Protein 8YTG (pdb70)

InterPro domains:
  I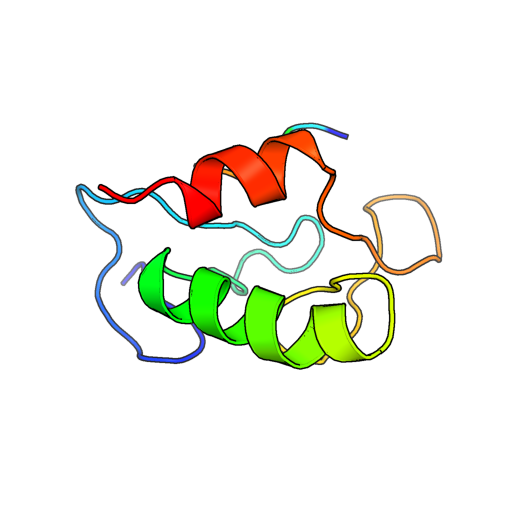PR022750 Interferon regulatory factor 2-binding protein 1/2-like, zinc finger [PF11261] (12-63)
  IPR044882 Interferon regulatory factor 2-binding protein 1/2, C3HC4-type RING finger superfamily [G3DSA:1.10.10.1580] (518-576)
  IPR057414 Interferon regulatory factor 2-binding protein 1/2-like, C3HC4 zinc finger domain [PF25454] (504-575)
  IPR058682 IRF-2BP1/2-like, middle domain [PF25457] (294-342)

Radius of gyration: 11.77 Å; Cα contacts (8 Å, |Δi|>4): 119; chains: 2; bounding box: 28×31×24 Å

Foldseek 3Di:
DLAAPPPRHHCPPADWDAQQPDRNHIHGLVLVLVQCVVPVVPHFRFRSVPPQDPHVPDPGRDTDDPVRNCVSVVDD/DDDPDD

Structure (mmCIF, N/CA/C/O backbone):
data_8YTG
#
_entry.id   8YTG
#
_cell.length_a   26.733
_cell.length_b   39.868
_cell.length_c   36.247
_cell.angle_alpha   90.00
_cell.angle_beta   108.21
_cell.angle_gamma   90.00
#
_symmetry.space_group_name_H-M   'P 1 21 1'
#
loop_
_entity.id
_entity.type
_entity.pdbx_description
1 polymer 'Interferon regulatory factor 2-binding protein 2'
2 polymer 'Interferon regulatory factor 2'
3 non-polymer 'ZINC ION'
4 water water
#
loop_
_atom_site.group_PDB
_atom_site.id
_atom_site.type_symbol
_atom_site.label_atom_id
_atom_site.label_alt_id
_atom_site.label_comp_id
_atom_site.label_asym_id
_atom_site.label_entity_id
_atom_site.label_seq_id
_atom_site.pdbx_PDB_ins_code
_atom_site.Cartn_x
_atom_site.Cartn_y
_atom_site.Cartn_z
_atom_site.occupancy
_atom_site.B_iso_or_equiv
_atom_site.auth_seq_id
_atom_site.auth_comp_id
_atom_site.auth_asym_id
_atom_site.auth_atom_id
_atom_site.pdbx_PDB_model_num
ATOM 1 N N . PRO A 1 8 ? 5.374 19.391 1.012 1.00 24.44 503 PRO A N 1
ATOM 2 C CA . PRO A 1 8 ? 4.223 19.797 1.821 1.00 21.12 503 PRO A CA 1
ATOM 3 C C . PRO A 1 8 ? 3.618 18.618 2.589 1.00 14.45 503 PRO A C 1
ATOM 4 O O . PRO A 1 8 ? 3.652 17.495 2.090 1.00 18.91 503 PRO A O 1
ATOM 8 N N . LEU A 1 9 ? 3.076 18.877 3.781 1.00 13.60 504 LEU A N 1
ATOM 9 C CA . LEU A 1 9 ? 2.423 17.834 4.574 1.00 11.23 504 LEU A CA 1
ATOM 10 C C . LEU A 1 9 ? 1.053 17.499 3.998 1.00 9.62 504 LEU A C 1
ATOM 11 O O . LEU A 1 9 ? 0.104 18.294 4.097 1.00 12.02 504 LEU A O 1
ATOM 16 N N . CYS A 1 10 ? 0.968 16.315 3.388 1.00 12.06 505 CYS A N 1
ATOM 17 C CA . CYS A 1 10 ? -0.160 15.919 2.568 1.00 9.85 505 CYS A CA 1
ATOM 18 C C . CYS A 1 10 ? -0.512 14.475 2.872 1.00 8.21 505 CYS A C 1
ATOM 19 O O . CYS A 1 10 ? 0.353 13.668 3.213 1.00 10.67 505 CYS A O 1
ATOM 22 N N . CYS A 1 11 ? -1.786 14.149 2.699 1.00 8.70 506 CYS A N 1
ATOM 23 C CA . CYS A 1 11 ? -2.245 12.776 2.859 1.00 8.12 506 CYS A CA 1
ATOM 24 C C . CYS A 1 11 ? -1.584 11.869 1.831 1.00 8.89 506 CYS A C 1
ATOM 25 O O . CYS A 1 11 ? -1.572 12.173 0.632 1.00 10.74 506 CYS A O 1
ATOM 28 N N . THR A 1 12 ? -1.068 10.733 2.302 1.00 9.03 507 THR A N 1
ATOM 29 C CA . THR A 1 12 ? -0.403 9.769 1.427 1.00 9.51 507 THR A CA 1
ATOM 30 C C . THR A 1 12 ? -1.330 9.231 0.345 1.00 12.37 507 THR A C 1
ATOM 31 O O . THR A 1 12 ? -0.879 8.942 -0.771 1.00 14.03 507 THR A O 1
ATOM 35 N N . LEU A 1 13 ? -2.619 9.097 0.642 1.00 11.83 508 LEU A N 1
ATOM 36 C CA . LEU A 1 13 ? -3.546 8.476 -0.297 1.00 10.18 508 LEU A CA 1
ATOM 37 C C . LEU A 1 13 ? -4.193 9.471 -1.261 1.00 12.79 508 LEU A C 1
ATOM 38 O O . LEU A 1 13 ? -4.168 9.251 -2.475 1.00 18.12 508 LEU A O 1
ATOM 43 N N . CYS A 1 14 ? -4.787 10.555 -0.754 1.00 9.83 509 CYS A N 1
ATOM 44 C CA . CYS A 1 14 ? -5.511 11.505 -1.608 1.00 11.37 509 CYS A CA 1
ATOM 45 C C . CYS A 1 14 ? -4.748 12.797 -1.903 1.00 12.15 509 CYS A C 1
ATOM 46 O O . CYS A 1 14 ? -5.228 13.607 -2.713 1.00 12.38 509 CYS A O 1
ATOM 49 N N . HIS A 1 15 ? -3.603 13.014 -1.257 1.00 10.13 510 HIS A N 1
ATOM 50 C CA . HIS A 1 15 ? -2.692 14.138 -1.460 1.00 12.66 510 HIS A CA 1
ATOM 51 C C . HIS A 1 15 ? -3.204 15.456 -0.896 1.00 11.73 510 HIS A C 1
ATOM 52 O O . HIS A 1 15 ? -2.561 16.488 -1.093 1.00 10.44 510 HIS A O 1
ATOM 59 N N . GLU A 1 16 ? -4.337 15.456 -0.192 1.00 8.89 511 GLU A N 1
ATOM 60 C CA . GLU A 1 16 ? -4.821 16.692 0.409 1.00 12.49 511 GLU A CA 1
ATOM 61 C C . GLU A 1 16 ? -3.867 17.218 1.472 1.00 12.06 511 GLU A C 1
ATOM 62 O O . GLU A 1 16 ? -3.322 16.464 2.282 1.00 10.84 511 GLU A O 1
ATOM 68 N N . ARG A 1 17 ? -3.677 18.530 1.465 1.00 12.22 512 ARG A N 1
ATOM 69 C CA . ARG A 1 17 ? -2.884 19.188 2.489 1.00 10.31 512 ARG A CA 1
ATOM 70 C C . ARG A 1 17 ? -3.513 18.982 3.865 1.00 12.50 512 ARG A C 1
ATOM 71 O O . ARG A 1 17 ? -4.731 19.091 4.035 1.00 12.72 512 ARG A O 1
ATOM 79 N N . LEU A 1 18 ? -2.671 18.679 4.854 1.00 10.22 513 LEU A N 1
ATOM 80 C CA . LEU A 1 18 ? -3.162 18.322 6.180 1.00 10.06 513 LEU A CA 1
ATOM 81 C C . LEU A 1 18 ? -3.259 19.493 7.144 1.00 12.75 513 LEU A C 1
ATOM 82 O O . LEU A 1 18 ? -3.779 19.304 8.250 1.00 10.82 513 LEU A O 1
ATOM 87 N N . GLU A 1 19 ? -2.792 20.681 6.760 1.00 11.80 514 GLU A N 1
ATOM 88 C CA . GLU A 1 19 ? -2.819 21.821 7.661 1.00 11.95 514 GLU A CA 1
ATOM 89 C C . GLU A 1 19 ? -4.241 22.044 8.168 1.00 10.02 514 GLU A C 1
ATOM 90 O O . GLU A 1 19 ? -5.216 21.927 7.416 1.00 11.35 514 GLU A O 1
ATOM 96 N N . ASP A 1 20 ? -4.353 22.353 9.462 1.00 9.44 515 ASP A N 1
ATOM 97 C CA . ASP A 1 20 ? -5.615 22.732 10.100 1.00 11.37 515 ASP A CA 1
ATOM 98 C C . ASP A 1 20 ? -6.645 21.605 10.126 1.00 12.07 515 ASP A C 1
ATOM 99 O O . ASP A 1 20 ? -7.836 21.860 10.334 1.00 12.19 515 ASP A O 1
ATOM 104 N N . THR A 1 21 ? -6.208 20.364 9.895 1.00 8.83 516 THR A N 1
ATOM 105 C CA . THR A 1 21 ? -7.039 19.178 10.046 1.00 7.82 516 THR A CA 1
ATOM 106 C C . THR A 1 21 ? -6.298 18.132 10.867 1.00 7.34 516 THR A C 1
ATOM 107 O O . THR A 1 21 ? -5.071 18.165 11.015 1.00 8.80 516 THR A O 1
ATOM 111 N N . HIS A 1 22 ? -7.065 17.211 11.428 1.00 7.28 517 HIS A N 1
ATOM 112 C CA . HIS A 1 22 ? -6.454 16.079 12.097 1.00 6.76 517 HIS A CA 1
ATOM 113 C C . HIS A 1 22 ? -6.077 15.011 11.088 1.00 8.84 517 HIS A C 1
ATOM 114 O O . HIS A 1 22 ? -6.643 14.927 9.999 1.00 9.12 517 HIS A O 1
ATOM 121 N N . PHE A 1 23 ? -5.099 14.191 11.465 1.00 6.55 518 PHE A N 1
ATOM 122 C CA . PHE A 1 23 ? -4.625 13.147 10.573 1.00 6.39 518 PHE A CA 1
ATOM 123 C C . PHE A 1 23 ? -3.997 12.041 11.394 1.00 7.76 518 PHE A C 1
ATOM 124 O O . PHE A 1 23 ? -3.724 12.207 12.578 1.00 7.50 518 PHE A O 1
ATOM 132 N N . VAL A 1 24 ? -3.806 10.898 10.743 1.00 7.15 519 VAL A N 1
ATOM 133 C CA . VAL A 1 24 ? -3.197 9.711 11.328 1.00 4.74 519 VAL A CA 1
ATOM 134 C C . VAL A 1 24 ? -1.745 9.659 10.875 1.00 7.34 519 VAL A C 1
ATOM 135 O O . VAL A 1 24 ? -1.457 9.816 9.680 1.00 6.85 519 VAL A O 1
ATOM 139 N N . GLN A 1 25 ? -0.838 9.411 11.814 1.00 7.39 520 GLN A N 1
ATOM 140 C CA . G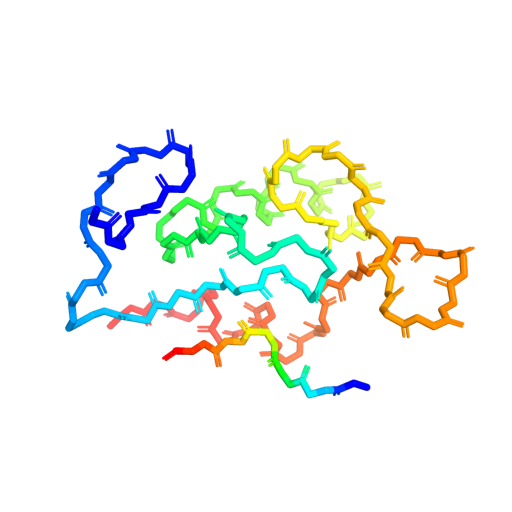LN A 1 25 ? 0.593 9.310 11.537 1.00 6.61 520 GLN A CA 1
ATOM 141 C C . GLN A 1 25 ? 1.054 7.882 11.808 1.00 5.70 520 GLN A C 1
ATOM 142 O O . GLN A 1 25 ? 0.979 7.405 12.948 1.00 7.34 520 GLN A O 1
ATOM 148 N N . CYS A 1 26 ? 1.512 7.195 10.763 1.00 6.71 521 CYS A N 1
ATOM 149 C CA . CYS A 1 26 ? 2.084 5.868 10.937 1.00 5.90 521 CYS A CA 1
ATOM 150 C C . CYS A 1 26 ? 3.308 5.966 11.840 1.00 8.57 521 CYS A C 1
ATOM 151 O O . CYS A 1 26 ? 4.179 6.808 11.599 1.00 7.65 521 CYS A O 1
ATOM 154 N N . PRO A 1 27 ? 3.417 5.126 12.872 1.00 7.29 522 PRO A N 1
ATOM 155 C CA . PRO A 1 27 ? 4.557 5.241 13.795 1.00 9.59 522 PRO A CA 1
ATOM 156 C C . PRO A 1 27 ? 5.916 4.966 13.169 1.00 7.92 522 PRO A C 1
ATOM 157 O O . PRO A 1 27 ? 6.913 5.565 13.596 1.00 9.55 522 PRO A O 1
ATOM 161 N N . SER A 1 28 ? 6.005 4.077 12.181 1.00 7.83 523 SER A N 1
ATOM 162 C CA . SER A 1 28 ? 7.315 3.654 11.697 1.00 7.23 523 SER A CA 1
ATOM 163 C C . SER A 1 28 ? 7.691 4.231 10.344 1.00 8.56 523 SER A C 1
ATOM 164 O O . SER A 1 28 ? 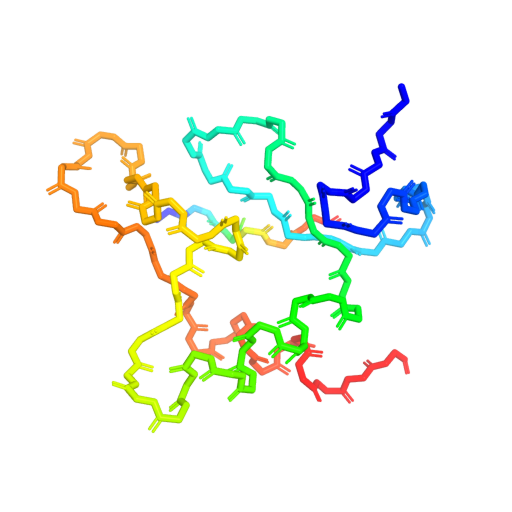8.822 4.016 9.893 1.00 8.65 523 SER A O 1
ATOM 167 N N . VAL A 1 29 ? 6.785 4.954 9.697 1.00 7.93 524 VAL A N 1
ATOM 168 C CA . VAL A 1 29 ? 7.048 5.565 8.398 1.00 7.05 524 VAL A CA 1
ATOM 169 C C . VAL A 1 29 ? 6.527 6.994 8.467 1.00 8.24 524 VAL A C 1
ATOM 170 O O . VAL A 1 29 ? 5.322 7.221 8.310 1.00 8.40 524 VAL A O 1
ATOM 174 N N . PRO A 1 30 ? 7.392 7.969 8.742 1.00 9.57 525 PRO A N 1
ATOM 175 C CA . PRO A 1 30 ? 6.929 9.355 8.912 1.00 11.21 525 PRO A CA 1
ATOM 176 C C . PRO A 1 30 ? 6.121 9.887 7.743 1.00 11.01 525 PRO A C 1
ATOM 177 O O . PRO A 1 30 ? 5.170 10.650 7.956 1.00 10.86 525 PRO A O 1
ATOM 181 N N . SER A 1 31 ? 6.454 9.490 6.516 1.00 9.51 526 SER A N 1
ATOM 182 C CA . SER A 1 31 ? 5.739 9.985 5.348 1.00 12.82 526 SER A CA 1
ATOM 183 C C . SER A 1 31 ? 4.332 9.404 5.205 1.00 10.58 526 SER A C 1
ATOM 184 O O . SER A 1 31 ? 3.548 9.935 4.409 1.00 11.64 526 SER A O 1
ATOM 187 N N . HIS A 1 32 ? 3.992 8.355 5.957 1.00 7.97 527 HIS A N 1
ATOM 188 C CA . HIS A 1 32 ? 2.656 7.754 5.919 1.00 7.44 527 HIS A CA 1
ATOM 189 C C . HIS A 1 32 ? 1.742 8.580 6.817 1.00 6.24 527 HIS A C 1
ATOM 190 O O . HIS A 1 32 ? 1.714 8.391 8.033 1.00 7.77 527 HIS A O 1
ATOM 197 N N . LYS A 1 33 ? 0.996 9.514 6.215 1.00 7.02 528 LYS A N 1
ATOM 198 C CA . LYS A 1 33 ? 0.055 10.376 6.918 1.00 6.56 528 LYS A CA 1
ATOM 199 C C . LYS A 1 33 ? -1.269 10.330 6.182 1.00 7.60 528 LYS A C 1
ATOM 200 O O . LYS A 1 33 ? -1.302 10.360 4.950 1.00 9.29 528 LYS A O 1
ATOM 206 N N . PHE A 1 34 ? -2.365 10.255 6.925 1.00 6.90 529 PHE A N 1
ATOM 207 C CA . PHE A 1 34 ? -3.667 10.021 6.311 1.00 6.01 529 PHE A CA 1
ATOM 208 C C . PHE A 1 34 ? -4.720 10.948 6.883 1.00 6.11 529 PHE A C 1
ATOM 209 O O . PHE A 1 34 ? -4.875 11.040 8.101 1.00 7.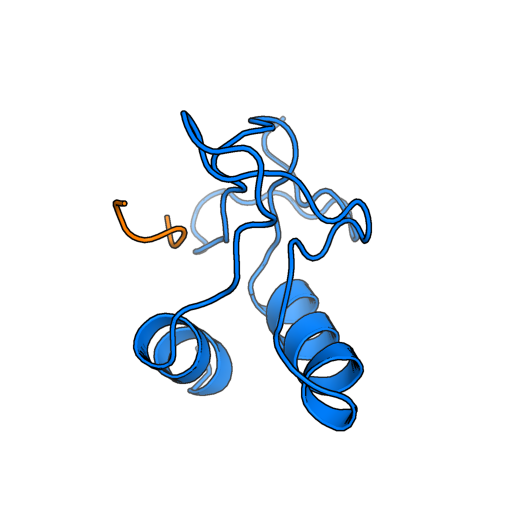32 529 PHE A O 1
ATOM 217 N N . CYS A 1 35 ? -5.441 11.635 6.002 1.00 7.66 530 CYS A N 1
ATOM 218 C CA . CYS A 1 35 ? -6.546 12.461 6.462 1.00 8.79 530 CYS A CA 1
ATOM 219 C C . CYS A 1 35 ? -7.645 11.589 7.073 1.00 9.15 530 CYS A C 1
ATOM 220 O O . CYS A 1 35 ? -7.694 10.367 6.879 1.00 9.33 530 CYS A O 1
ATOM 223 N N . PHE A 1 36 ? -8.529 12.228 7.838 1.00 8.49 531 PHE A N 1
ATOM 224 C CA . PHE A 1 36 ? -9.650 11.484 8.407 1.00 9.00 531 PHE A CA 1
ATOM 225 C C . PHE A 1 36 ? -10.589 10.891 7.360 1.00 10.49 531 PHE A C 1
ATOM 22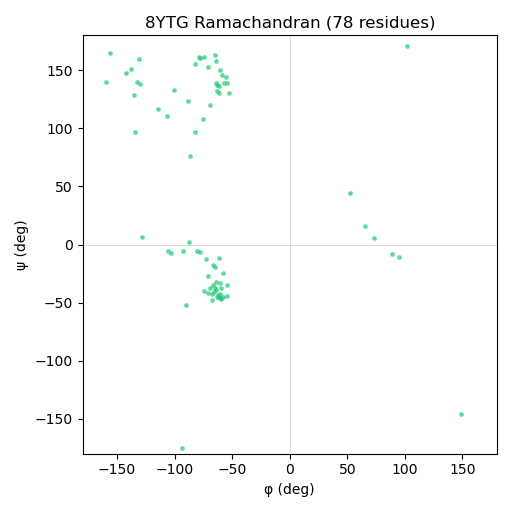6 O O . PHE A 1 36 ? -10.970 9.719 7.516 1.00 9.36 531 PHE A O 1
ATOM 234 N N . PRO A 1 37 ? -10.983 11.596 6.289 1.00 10.12 532 PRO A N 1
ATOM 235 C CA . PRO A 1 37 ? -11.802 10.925 5.266 1.00 11.15 532 PRO A CA 1
ATOM 236 C C . PRO A 1 37 ? -11.176 9.656 4.714 1.00 11.61 532 PRO A C 1
ATOM 237 O O . PRO A 1 37 ? -11.876 8.649 4.556 1.00 12.08 532 PRO A O 1
ATOM 241 N N . CYS A 1 38 ? -9.874 9.676 4.404 1.00 10.48 533 CYS A N 1
ATOM 242 C CA . CYS A 1 38 ? -9.210 8.472 3.911 1.00 11.45 533 CYS A CA 1
ATOM 243 C C . CYS A 1 38 ? -9.086 7.414 5.002 1.00 10.22 533 CYS A C 1
ATOM 244 O O . CYS A 1 38 ? -9.238 6.212 4.741 1.00 11.25 533 CYS A O 1
ATOM 247 N N . SER A 1 39 ? -8.821 7.837 6.237 1.00 9.68 534 SER A N 1
ATOM 248 C CA . SER A 1 39 ? -8.748 6.875 7.331 1.00 9.06 534 SER A CA 1
ATOM 249 C C . SER A 1 39 ? -10.094 6.196 7.562 1.00 9.25 534 SER A C 1
ATOM 250 O O . SER A 1 39 ? -10.146 5.000 7.857 1.00 9.18 534 SER A O 1
ATOM 253 N N . ARG A 1 40 ? -11.194 6.951 7.447 1.00 9.16 535 ARG A N 1
ATOM 254 C CA . ARG A 1 40 ? -12.521 6.362 7.607 1.00 9.39 535 ARG A CA 1
ATOM 255 C C . ARG A 1 40 ? -12.769 5.280 6.574 1.00 9.53 535 ARG A C 1
ATOM 256 O O . ARG A 1 40 ? -13.300 4.215 6.904 1.00 10.77 535 ARG A O 1
ATOM 264 N N . GLN A 1 41 ? -12.430 5.561 5.312 1.00 10.81 536 GLN A N 1
ATOM 265 C CA . GLN A 1 41 ? -12.565 4.571 4.249 1.00 12.52 536 GLN A CA 1
ATOM 266 C C . GLN A 1 41 ? -11.707 3.343 4.533 1.00 10.95 536 GLN A C 1
ATOM 267 O O . GLN A 1 41 ? -12.152 2.201 4.351 1.00 12.70 536 GLN A O 1
ATOM 273 N N . SER A 1 42 ? -10.473 3.551 5.006 1.00 10.18 537 SER A N 1
ATOM 274 C CA . SER A 1 42 ? -9.592 2.422 5.298 1.00 9.39 537 SER A CA 1
ATOM 275 C C . SER A 1 42 ? -10.127 1.572 6.447 1.00 11.83 537 SER A C 1
ATOM 276 O O . SER A 1 42 ? -10.055 0.341 6.401 1.00 11.18 537 SER A O 1
ATOM 279 N N . ILE A 1 43 ? -10.652 2.210 7.493 1.00 9.82 538 ILE A N 1
ATOM 280 C CA . ILE A 1 43 ? -11.239 1.462 8.603 1.00 10.17 538 ILE A CA 1
ATOM 281 C C . ILE A 1 43 ? -12.418 0.628 8.114 1.00 12.35 538 ILE A C 1
ATOM 282 O O . ILE A 1 43 ? -12.560 -0.554 8.469 1.00 12.50 538 ILE A O 1
ATOM 287 N N . LYS A 1 44 ? -13.283 1.238 7.297 1.00 11.18 539 LYS A N 1
ATOM 288 C CA . LYS A 1 44 ? -14.422 0.517 6.732 1.00 11.67 539 LYS A CA 1
ATOM 289 C C . LYS A 1 44 ? -13.958 -0.669 5.897 1.00 14.23 539 LYS A C 1
ATOM 290 O O . LYS A 1 44 ? -14.481 -1.781 6.031 1.00 14.63 539 LYS A O 1
ATOM 296 N N . GLN A 1 45 ? -12.976 -0.452 5.020 1.00 15.60 540 GLN A N 1
ATOM 297 C CA . GLN A 1 45 ? -12.521 -1.541 4.160 1.00 15.10 540 GLN A CA 1
ATOM 298 C C . GLN A 1 45 ? -11.822 -2.636 4.961 1.00 17.90 540 GLN A C 1
ATOM 299 O O . GLN A 1 45 ? -12.123 -3.826 4.800 1.00 19.79 540 GLN A O 1
ATOM 305 N N . GLN A 1 46 ? -10.888 -2.262 5.839 1.00 14.04 541 GLN A N 1
ATOM 306 C CA . GLN A 1 46 ? -10.105 -3.270 6.552 1.00 14.66 541 GLN A CA 1
ATOM 307 C C . GLN A 1 46 ? -10.904 -3.971 7.649 1.00 17.54 541 GLN A C 1
ATOM 308 O O . GLN A 1 46 ? -10.748 -5.182 7.852 1.00 16.03 541 GLN A O 1
ATOM 314 N N . GLY A 1 47 ? -11.727 -3.222 8.391 1.00 16.83 542 GLY A N 1
ATOM 315 C CA . GLY A 1 47 ? -12.426 -3.776 9.541 1.00 15.74 542 GLY A CA 1
ATOM 316 C C . GLY A 1 47 ? -13.450 -4.825 9.170 1.00 22.29 542 GLY A C 1
ATOM 317 O O . GLY A 1 47 ? -13.854 -5.618 10.028 1.00 24.11 542 GLY A O 1
ATOM 318 N N . ALA A 1 48 ? -13.863 -4.864 7.900 1.00 20.96 543 ALA A N 1
ATOM 319 C CA . ALA A 1 48 ? -14.716 -5.948 7.427 1.00 22.56 543 ALA A CA 1
ATOM 320 C C . ALA A 1 48 ? -14.071 -7.316 7.620 1.00 26.86 543 ALA A C 1
ATOM 321 O O . ALA A 1 48 ? -14.787 -8.319 7.716 1.00 26.71 543 ALA A O 1
ATOM 323 N N . SER A 1 49 ? -12.737 -7.380 7.695 1.00 23.92 544 SER A N 1
ATOM 324 C CA . SER A 1 49 ? -12.027 -8.652 7.730 1.00 23.98 544 SER A CA 1
ATOM 325 C C . SER A 1 49 ? -11.032 -8.783 8.880 1.00 27.24 544 SER A C 1
ATOM 326 O O . SER A 1 49 ? -10.288 -9.773 8.919 1.00 32.38 544 SER A O 1
ATOM 329 N N . GLY A 1 50 ? -10.987 -7.827 9.811 1.00 19.84 545 GLY A N 1
ATOM 330 C CA . GLY A 1 50 ? -10.116 -7.959 10.968 1.00 19.28 545 GLY A CA 1
ATOM 331 C C . GLY A 1 50 ? -9.583 -6.648 11.516 1.00 19.18 545 GLY A C 1
ATOM 332 O O . GLY A 1 50 ? -10.287 -5.631 11.483 1.00 18.09 545 GLY A O 1
ATOM 333 N N . GLU A 1 51 ? -8.349 -6.678 12.034 1.00 12.48 546 GLU A N 1
ATOM 334 C CA . GLU A 1 51 ? -7.670 -5.503 12.574 1.00 13.70 546 GLU A CA 1
ATOM 335 C C . GLU A 1 51 ? -7.438 -4.478 11.465 1.00 12.35 546 GLU A C 1
ATOM 336 O O . GLU A 1 51 ? -7.400 -4.802 10.273 1.00 13.58 546 GLU A O 1
ATOM 342 N N . VAL A 1 52 ? -7.266 -3.223 11.861 1.00 10.34 547 VAL A N 1
ATOM 343 C CA . VAL A 1 52 ? -7.041 -2.139 10.909 1.00 8.39 547 VAL A CA 1
ATOM 344 C C . VAL A 1 52 ? -5.579 -1.725 11.003 1.00 8.48 547 VAL A C 1
ATOM 345 O O . VAL A 1 52 ? -5.149 -1.120 11.995 1.00 7.12 547 VAL A O 1
ATOM 349 N N . TYR A 1 53 ? -4.824 -2.033 9.953 1.00 7.44 548 TYR A N 1
ATOM 350 C CA . TYR A 1 53 ? -3.390 -1.770 9.882 1.00 8.43 548 TYR A CA 1
ATOM 351 C C . TYR A 1 53 ? -3.146 -0.420 9.193 1.00 6.98 548 TYR A C 1
ATOM 352 O O . TYR A 1 53 ? -4.080 0.311 8.860 1.00 8.23 548 TYR A O 1
ATOM 361 N N . CYS A 1 54 ? -1.879 -0.075 8.960 1.00 7.48 549 CYS A N 1
ATOM 362 C CA . CYS A 1 54 ? -1.568 1.219 8.366 1.00 8.01 549 CYS A CA 1
ATOM 363 C C . CYS A 1 54 ? -2.358 1.411 7.075 1.00 5.88 549 CYS A C 1
ATOM 364 O O . CYS A 1 54 ? -2.337 0.529 6.206 1.00 7.85 549 CYS A O 1
ATOM 367 N N . PRO A 1 55 ? -3.040 2.543 6.899 1.00 7.06 550 PRO A N 1
ATOM 368 C CA . PRO A 1 55 ? -3.830 2.733 5.667 1.00 8.18 550 PRO A CA 1
ATOM 369 C C . PRO A 1 55 ? -3.010 2.706 4.377 1.00 9.34 550 PRO A C 1
ATOM 370 O O . PRO A 1 55 ? -3.606 2.649 3.295 1.00 10.49 550 PRO A O 1
ATOM 374 N N . SER A 1 56 ? -1.675 2.747 4.454 1.00 8.08 551 SER A N 1
ATOM 375 C CA . SER A 1 56 ? -0.860 2.592 3.251 1.00 7.29 551 SER A CA 1
ATOM 376 C C . SER A 1 56 ? -1.006 1.209 2.626 1.00 11.77 551 SER A C 1
ATOM 377 O O . SER A 1 56 ? -0.667 1.037 1.450 1.00 9.99 551 SER A O 1
ATOM 380 N N . GLY A 1 57 ? -1.486 0.222 3.385 1.00 8.13 552 GLY A N 1
ATOM 381 C CA . GLY A 1 57 ? -1.502 -1.157 2.950 1.00 7.21 552 GLY A CA 1
ATOM 382 C C . GLY A 1 57 ? -0.247 -1.923 3.285 1.00 8.76 552 GLY A C 1
ATOM 383 O O . GLY A 1 57 ? -0.218 -3.145 3.108 1.00 9.34 552 GLY A O 1
ATOM 384 N N . GLU A 1 58 ? 0.792 -1.253 3.771 1.00 7.00 553 GLU A N 1
ATOM 385 C CA . GLU A 1 58 ? 2.087 -1.899 3.919 1.00 7.34 553 GLU A CA 1
ATOM 386 C C . GLU A 1 58 ? 2.288 -2.631 5.239 1.00 8.28 553 GLU A C 1
ATOM 387 O O . GLU A 1 58 ? 3.370 -3.191 5.447 1.00 9.31 553 GLU A O 1
ATOM 393 N N . LYS A 1 59 ? 1.282 -2.656 6.115 1.00 5.98 554 LYS A N 1
ATOM 394 C CA . LYS A 1 59 ? 1.358 -3.393 7.382 1.00 7.84 554 LYS A CA 1
ATOM 395 C C . LYS A 1 59 ? 2.606 -3.010 8.170 1.00 8.30 554 LYS A C 1
ATOM 396 O O . LYS A 1 59 ? 3.292 -3.852 8.752 1.00 10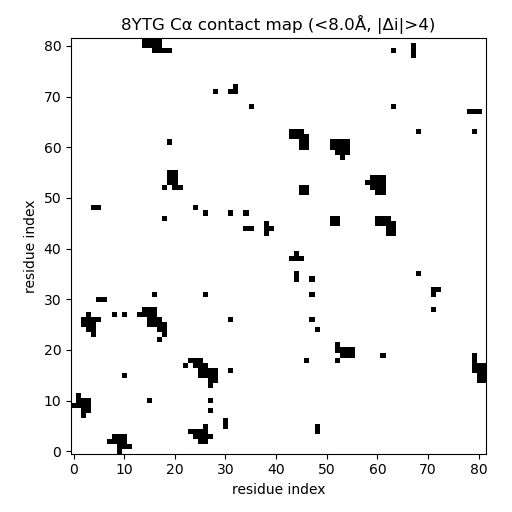.20 554 LYS A O 1
ATOM 402 N N . CYS A 1 60 ? 2.863 -1.702 8.222 1.00 7.47 555 CYS A N 1
ATOM 403 C CA . CYS A 1 60 ? 4.063 -1.159 8.834 1.00 7.01 555 CYS A CA 1
ATOM 404 C C . CYS A 1 60 ? 4.151 -1.566 10.302 1.00 5.07 555 CYS A C 1
ATOM 405 O O . CYS A 1 60 ? 3.130 -1.669 10.985 1.00 8.04 555 CYS A O 1
ATOM 408 N N . PRO A 1 61 ? 5.358 -1.787 10.810 1.00 6.25 556 PRO A N 1
ATOM 409 C CA . PRO A 1 61 ? 5.513 -2.278 12.183 1.00 9.08 556 PRO A CA 1
ATOM 410 C C . PRO A 1 61 ? 5.352 -1.193 13.243 1.00 9.68 556 PRO A C 1
ATOM 411 O O . PRO A 1 61 ? 5.459 0.009 12.992 1.00 9.38 556 PRO A O 1
ATOM 415 N N . LEU A 1 62 ? 5.105 -1.656 14.468 1.00 9.49 557 LEU A N 1
ATOM 416 C CA . LEU A 1 62 ? 5.358 -0.819 15.632 1.00 11.03 557 LEU A CA 1
ATOM 417 C C . LEU A 1 62 ? 6.834 -0.449 15.682 1.00 13.68 557 LEU A C 1
ATOM 418 O O . LEU A 1 62 ? 7.698 -1.203 15.220 1.00 14.96 557 LEU A O 1
ATOM 423 N N . VAL A 1 63 ? 7.130 0.719 16.251 1.00 10.33 558 VAL A N 1
ATOM 424 C CA . VAL A 1 63 ? 8.522 1.054 16.514 1.00 10.18 558 VAL A CA 1
ATOM 425 C C . VAL A 1 63 ? 9.019 0.142 17.634 1.00 12.68 558 VAL A C 1
ATOM 426 O O . VAL A 1 63 ? 8.447 0.103 18.731 1.00 14.89 558 VAL A O 1
ATOM 430 N N . GLY A 1 64 ? 10.048 -0.640 17.341 1.00 13.42 559 GLY A N 1
ATOM 431 C CA . GLY A 1 64 ? 10.694 -1.470 18.336 1.00 13.24 559 GLY A CA 1
ATOM 432 C C . GLY A 1 64 ? 10.209 -2.902 18.410 1.00 15.23 559 GLY A C 1
ATOM 433 O O . GLY A 1 64 ? 10.852 -3.712 19.084 1.00 15.85 559 GLY A O 1
ATOM 434 N N . SER A 1 65 ? 9.110 -3.244 17.739 1.00 12.65 560 SER A N 1
ATOM 435 C CA . SER A 1 65 ? 8.591 -4.607 17.725 1.00 13.97 560 SER A CA 1
ATOM 436 C C . SER A 1 65 ? 8.269 -5.000 16.291 1.00 14.34 560 SER A C 1
ATOM 437 O O . SER A 1 65 ? 7.743 -4.190 15.524 1.00 16.76 560 SER A O 1
ATOM 440 N N . ASN A 1 66 ? 8.585 -6.249 15.935 1.00 17.56 561 ASN A N 1
ATOM 441 C CA . ASN A 1 66 ? 8.360 -6.769 14.584 1.00 15.44 561 ASN A CA 1
ATOM 442 C C . ASN A 1 66 ? 6.937 -7.312 14.496 1.00 13.37 561 ASN A C 1
ATOM 443 O O . ASN A 1 66 ? 6.685 -8.519 14.514 1.00 15.87 561 ASN A O 1
ATOM 448 N N . VAL A 1 67 ? 5.992 -6.389 14.398 1.00 12.76 562 VAL A N 1
ATOM 449 C CA . VAL A 1 67 ? 4.568 -6.714 14.339 1.00 10.10 562 VAL A CA 1
ATOM 450 C C . VAL A 1 67 ? 3.872 -5.502 13.737 1.00 9.71 562 VAL A C 1
ATOM 451 O O . VAL A 1 67 ? 4.245 -4.370 14.061 1.00 10.39 562 VAL A O 1
ATOM 455 N N . PRO A 1 68 ? 2.888 -5.665 12.861 1.00 9.27 563 PRO A N 1
ATOM 456 C CA . PRO A 1 68 ? 2.193 -4.487 12.330 1.00 9.89 563 PRO A CA 1
ATOM 457 C C . PRO A 1 68 ? 1.484 -3.741 13.443 1.00 8.49 563 PRO A C 1
ATOM 458 O O . PRO A 1 68 ? 0.878 -4.348 14.330 1.00 10.30 563 PRO A O 1
ATOM 462 N N . TRP A 1 69 ? 1.587 -2.414 13.405 1.00 7.79 564 TRP A N 1
ATOM 463 C CA . TRP A 1 69 ? 0.752 -1.604 14.282 1.00 6.06 564 TRP A CA 1
ATOM 464 C C . TRP A 1 69 ? -0.692 -1.669 13.792 1.00 6.86 564 TRP A C 1
ATOM 465 O O . TRP A 1 69 ? -0.957 -1.931 12.619 1.00 7.23 564 TRP A O 1
ATOM 476 N N . ALA A 1 70 ? -1.632 -1.482 14.709 1.00 6.51 565 ALA A N 1
ATOM 477 C CA . ALA A 1 70 ? -3.046 -1.470 14.354 1.00 6.81 565 ALA A CA 1
ATOM 478 C C . ALA A 1 70 ? -3.766 -0.414 15.181 1.00 7.83 565 ALA A C 1
ATOM 479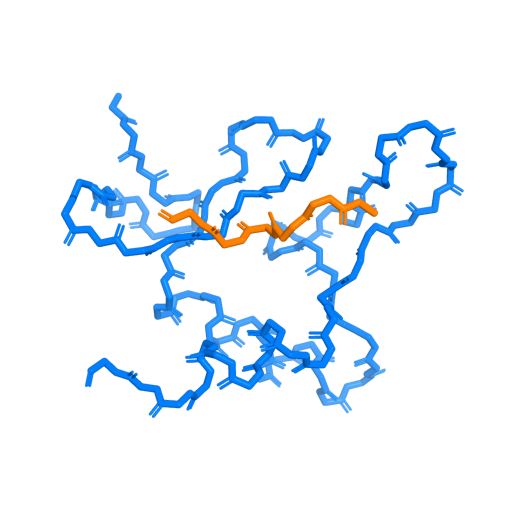 O O . ALA A 1 70 ? -3.388 -0.127 16.316 1.00 8.10 565 ALA A O 1
ATOM 481 N N . PHE A 1 71 ? -4.795 0.187 14.593 1.00 8.54 566 PHE A N 1
ATOM 482 C CA . PHE A 1 71 ? -5.569 1.178 15.327 1.00 7.82 566 PHE A CA 1
ATOM 483 C C . PHE A 1 71 ? -6.129 0.574 16.605 1.00 8.01 566 PHE A C 1
ATOM 484 O O . PHE A 1 71 ? -6.590 -0.580 16.619 1.00 8.07 566 PHE A O 1
ATOM 492 N N . MET A 1 72 ? -6.084 1.368 17.679 1.00 7.02 567 MET A N 1
ATOM 493 C CA . MET A 1 72 ? -6.766 1.014 18.911 1.00 7.16 567 MET A CA 1
ATOM 494 C C . MET A 1 72 ? -8.251 1.319 18.740 1.00 7.64 567 MET A C 1
ATOM 495 O O . MET A 1 72 ? -8.646 2.136 17.908 1.00 7.51 567 MET A O 1
ATOM 500 N N . GLN A 1 73 ? -9.078 0.699 19.578 1.00 7.62 568 GLN A N 1
ATOM 501 C CA . GLN A 1 73 ? -10.510 0.951 19.497 1.00 8.61 568 GLN A CA 1
ATOM 502 C C . GLN A 1 73 ? -10.829 2.430 19.725 1.00 7.64 568 GLN A C 1
ATOM 503 O O . GLN A 1 73 ? -11.727 2.976 19.077 1.00 7.79 568 GLN A O 1
ATOM 509 N N . GLY A 1 74 ? -10.112 3.095 20.639 1.00 9.43 569 GLY A N 1
ATOM 510 C CA . GLY A 1 74 ? -10.379 4.507 20.885 1.00 8.48 569 GLY A CA 1
ATOM 511 C C . GLY A 1 74 ? -10.032 5.380 19.692 1.00 8.25 569 GLY A C 1
ATOM 512 O O . GLY A 1 74 ? -10.697 6.386 19.425 1.00 9.25 569 GLY A O 1
ATOM 513 N N . GLU A 1 75 ? -8.976 5.018 18.968 1.00 6.85 570 GLU A N 1
ATOM 514 C CA . GLU A 1 75 ? -8.633 5.762 17.763 1.00 7.34 570 GLU A CA 1
ATOM 515 C C . GLU A 1 75 ? -9.685 5.572 16.680 1.00 9.05 570 GLU A C 1
ATOM 516 O O . GLU A 1 75 ? -10.065 6.533 16.002 1.00 7.11 570 GLU A O 1
ATOM 522 N N . ILE A 1 76 ? -10.158 4.338 16.498 1.00 7.61 571 ILE A N 1
ATOM 523 C CA . ILE A 1 76 ? -11.250 4.093 15.562 1.00 8.72 571 ILE A CA 1
ATOM 524 C C . ILE A 1 76 ? -12.478 4.919 15.933 1.00 7.28 571 ILE A C 1
ATOM 525 O O . ILE A 1 76 ? -13.094 5.562 15.072 1.00 8.96 571 ILE A O 1
ATOM 530 N N . ALA A 1 77 ? -12.831 4.946 17.224 1.00 8.18 572 ALA A N 1
ATOM 531 C CA . ALA A 1 77 ? -14.025 5.677 17.645 1.00 7.57 572 ALA A CA 1
ATOM 532 C C . ALA A 1 77 ? -13.864 7.171 17.410 1.00 8.82 572 ALA A C 1
ATOM 533 O O . ALA A 1 77 ? -14.813 7.843 16.998 1.00 10.10 572 ALA A O 1
ATOM 535 N N . THR A 1 78 ? -12.661 7.700 17.630 1.00 8.92 573 THR A N 1
ATOM 536 C CA . THR A 1 78 ? -12.423 9.117 17.397 1.00 8.08 573 THR A CA 1
ATOM 537 C C . THR A 1 78 ? -12.614 9.451 15.924 1.00 9.59 573 THR A C 1
ATOM 538 O O . THR A 1 78 ? -13.277 10.434 15.573 1.00 11.42 573 THR A O 1
ATOM 542 N N . ILE A 1 79 ? -12.062 8.615 15.046 1.00 8.28 574 ILE A N 1
ATOM 543 C CA . ILE A 1 79 ? -12.093 8.891 13.616 1.00 8.70 574 ILE A CA 1
ATOM 544 C C . ILE A 1 79 ? -13.498 8.719 13.050 1.00 8.83 574 ILE A C 1
ATOM 545 O O . ILE A 1 79 ? -13.959 9.537 12.236 1.00 9.45 574 ILE A O 1
ATOM 550 N N . LEU A 1 80 ? -14.209 7.668 13.469 1.00 8.65 575 LEU A N 1
ATOM 551 C CA . LEU A 1 80 ? -15.533 7.414 12.908 1.00 9.77 575 LEU A CA 1
ATOM 552 C C . LEU A 1 80 ? -16.625 8.311 13.466 1.00 8.11 575 LEU A C 1
ATOM 553 O O . LEU A 1 80 ? -17.756 8.254 12.968 1.00 9.84 575 LEU A O 1
ATOM 558 N N . ALA A 1 81 ? -16.329 9.139 14.476 1.00 8.61 576 ALA A N 1
ATOM 559 C CA . ALA A 1 81 ? -17.376 9.978 15.043 1.00 10.61 576 ALA A CA 1
ATOM 560 C C . ALA A 1 81 ? -17.793 11.097 14.098 1.00 12.59 576 ALA A C 1
ATOM 561 O O . ALA A 1 81 ? -18.933 11.571 14.170 1.00 14.68 576 ALA A O 1
ATOM 563 N N . GLY A 1 82 ? -16.897 11.542 13.224 1.00 12.92 577 GLY A N 1
ATOM 564 C CA . GLY A 1 82 ? -17.191 12.638 12.325 1.00 12.76 577 GLY A CA 1
ATOM 565 C C . GLY A 1 82 ? -16.573 13.938 12.805 1.00 14.13 577 GLY A C 1
ATOM 566 O O . GLY A 1 82 ? -16.057 14.053 13.921 1.00 16.76 577 GLY A O 1
ATOM 567 N N . ASP A 1 83 ? -16.641 14.944 11.931 1.00 17.43 578 ASP A N 1
ATOM 568 C CA . ASP A 1 83 ? -16.022 16.243 12.204 1.00 16.84 578 ASP A CA 1
ATOM 569 C C . ASP A 1 83 ? -16.958 17.250 12.874 1.00 24.99 578 ASP A C 1
ATOM 570 O O . ASP A 1 83 ? -18.179 17.099 12.849 1.00 30.76 578 ASP A O 1
ATOM 575 N N . ARG B 2 1 ? 2.257 2.430 22.833 1.00 17.04 1 ARG B N 1
ATOM 576 C CA . ARG B 2 1 ? 2.681 3.525 21.970 1.00 16.91 1 ARG B CA 1
ATOM 577 C C . ARG B 2 1 ? 1.773 4.727 22.177 1.00 13.63 1 ARG B C 1
ATOM 578 O O . ARG B 2 1 ? 0.686 4.613 22.736 1.00 15.06 1 ARG B O 1
ATOM 586 N N . ALA B 2 2 ? 2.215 5.880 21.690 1.00 15.80 2 ALA B N 1
ATOM 587 C CA . ALA B 2 2 ? 1.349 7.044 21.705 1.00 14.05 2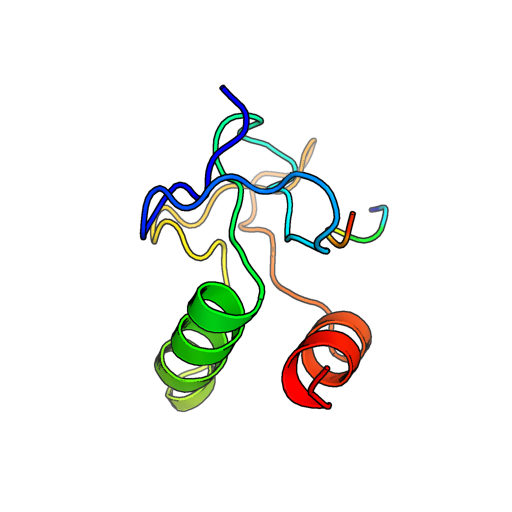 ALA B CA 1
ATOM 588 C C . ALA B 2 2 ? 0.275 6.918 20.628 1.00 11.36 2 ALA B C 1
ATOM 589 O O . ALA B 2 2 ? 0.395 6.132 19.685 1.00 10.45 2 ALA B O 1
ATOM 591 N N . SER B 2 3 ? -0.787 7.705 20.782 1.00 11.48 3 SER B N 1
ATOM 592 C CA . SER B 2 3 ? -1.831 7.768 19.767 1.00 10.66 3 SER B CA 1
ATOM 593 C C . SER B 2 3 ? -1.249 8.138 18.407 1.00 8.56 3 SER B C 1
ATOM 594 O O . SER B 2 3 ? -0.315 8.939 18.306 1.00 11.19 3 SER B O 1
ATOM 597 N N . VAL B 2 4 ? -1.814 7.544 17.351 1.00 8.06 4 VAL B N 1
ATOM 598 C CA . VAL B 2 4 ? -1.441 7.917 15.989 1.00 6.72 4 VAL B CA 1
ATOM 599 C C . VAL B 2 4 ? -2.143 9.178 15.512 1.00 8.14 4 VAL B C 1
ATOM 600 O O . VAL B 2 4 ? -1.841 9.667 14.411 1.00 8.50 4 VAL B O 1
ATOM 604 N N . ILE B 2 5 ? -3.064 9.731 16.292 1.00 6.81 5 ILE B N 1
ATOM 605 C CA . ILE B 2 5 ? -3.847 10.876 15.840 1.00 7.57 5 ILE B CA 1
ATOM 606 C C . ILE B 2 5 ? -3.131 12.174 16.175 1.00 10.80 5 ILE B C 1
ATOM 607 O O . ILE B 2 5 ? -2.824 12.436 17.342 1.00 10.54 5 ILE B O 1
ATOM 612 N N . LYS B 2 6 ? -2.880 12.981 15.144 1.00 8.26 6 LYS B N 1
ATOM 613 C CA . LYS B 2 6 ? -2.249 14.298 15.263 1.00 10.13 6 LYS B CA 1
ATOM 614 C C . LYS B 2 6 ? -3.258 15.364 14.883 1.00 12.18 6 LYS B C 1
ATOM 615 O O . LYS B 2 6 ? -2.991 16.550 15.094 1.00 12.19 6 LYS B O 1
#

Sequence (82 aa):
PLCCTLCHERLEDTHFVQCPSVPSHKFCFPCSRQSIKQQGASGEVYCPSGEKCPLVGSNVPWAFMQGEIATILAGDRASVIK

Organism: Homo sapiens (NCBI:txid9606)

GO terms:
  GO:0005634 nucleus (C, IDA)
  GO:0003714 transcription corepressor activity (F, IDA)
  GO:0000122 negative regulation of transcription by RNA polymerase II (P, IDA)
  GO:0002327 immature B cell differentiation (P, IDA)
  GO:0005654 nucleoplasm (C, IDA)

B-factor: mean 14.13, std 7.42, range [4.74, 43.63]

Solvent-accessible surface area: 5125 Å² total; per-residue (Å²): 139,120,38,1,49,81,63,134,115,126,5,98,151,78,112,29,0,35,1,42,37,42,100,80,17,37,0,13,17,81,23,0,51,123,11,12,162,125,28,40,95,108,46,113,7,50,1,12,30,61,122,108,6,56,52,112,83,58,155,70,46,2,18,11,104,140,48,12,25,65,72,0,95,86,42,164,111,86,67,4,38,130

Secondary structure (DSSP, 8-state):
--B-TTT--B-TTS-EEE-SS-TT-EEEHHHHHHHHHHHHTSS----TTSS-PBPTTSSSB----HHHHHHHHT--/---SB-

Nearest PDB structures (foldseek):
  8ytg-assembly1_A  TM=1.013E+00  e=5.283E-17  Homo sapiens
  8ytf-assembly1_A  TM=9.727E-01  e=1.544E-13  Homo sapiens
  8yth-assembly1_A  TM=9.856E-01  e=2.420E-12  Homo sapiens
  2cs3-assembly1_A  TM=8.836E-01  e=1.495E-12  Homo sapiens